Protein AF-A0A935EVP3-F1 (afdb_monomer)

Foldseek 3Di:
DPPVVLVVVVVVLVVVLVCCLPVDPDDPVVNVVVVVVSVVVNVVVVCVVVVVDPDPPPPD

Sequence (60 aa):
MPIITVIVVLVVVGLVLYLVNNYIPMARPVKTVLNVVVVLMLCLWLLNAFGIVNIPIRLR

Radius of gyration: 13.67 Å; Cα contacts (8 Å, |Δi|>4): 14; chains: 1; bounding box: 28×28×30 Å

pLDDT: mean 82.23, std 11.51, range [52.94, 92.88]

Nearest PDB structures (foldseek):
  9brq-assembly1_e  TM=7.050E-01  e=1.683E+00  Mus musculus
  7xmd-assembly1_D  TM=6.577E-01  e=5.545E+00  Escherichia coli
  7oci-assembly1_C  TM=5.794E-01  e=4.820E+00  Saccharomyces cerevisiae S288C
  6wti-assembly1_D  TM=6.652E-01  e=8.447E+00  Escherichia coli

Mean predicted aligned error: 7.67 Å

Structure (mmCIF, N/CA/C/O backbone):
data_AF-A0A935EVP3-F1
#
_entry.id   AF-A0A935EVP3-F1
#
loop_
_atom_site.group_PDB
_atom_site.id
_atom_site.type_symbol
_atom_site.label_atom_id
_atom_site.label_alt_id
_atom_site.label_comp_id
_atom_site.label_asym_id
_atom_site.label_entity_id
_atom_site.label_seq_id
_atom_site.pdbx_PDB_ins_code
_atom_site.Cartn_x
_atom_site.Cartn_y
_atom_site.Cartn_z
_atom_site.occupancy
_atom_site.B_iso_or_equiv
_atom_site.auth_seq_id
_atom_site.auth_comp_id
_atom_site.auth_asym_id
_atom_site.auth_atom_id
_atom_site.pdbx_PDB_model_num
ATOM 1 N N . MET A 1 1 ? -11.740 6.565 12.427 1.00 63.75 1 MET A N 1
ATOM 2 C CA . MET A 1 1 ? -12.321 5.268 11.997 1.00 63.75 1 MET A CA 1
ATOM 3 C C . MET A 1 1 ? -12.072 4.239 13.090 1.00 63.75 1 MET A C 1
ATOM 5 O O . MET A 1 1 ? -11.071 4.402 13.783 1.00 63.75 1 MET A O 1
ATOM 9 N N . PRO A 1 2 ? -12.932 3.221 13.287 1.00 81.44 2 PRO A N 1
ATOM 10 C CA . PRO A 1 2 ? -12.630 2.156 14.242 1.00 81.44 2 PRO A CA 1
ATOM 11 C C . PRO A 1 2 ? -11.301 1.484 13.868 1.00 81.44 2 PRO A C 1
ATOM 13 O O . PRO A 1 2 ? -10.977 1.366 12.685 1.00 81.44 2 PRO A O 1
ATOM 16 N N . ILE A 1 3 ? -10.520 1.064 14.869 1.00 81.12 3 ILE A N 1
ATOM 17 C CA . ILE A 1 3 ? -9.133 0.593 14.678 1.00 81.12 3 ILE A CA 1
ATOM 18 C C . ILE A 1 3 ? -9.050 -0.593 13.704 1.00 81.12 3 ILE A C 1
ATOM 20 O O . ILE A 1 3 ? -8.116 -0.712 12.916 1.00 81.12 3 ILE A O 1
ATOM 24 N N . ILE A 1 4 ? -10.104 -1.410 13.692 1.00 85.56 4 ILE A N 1
ATOM 25 C CA . ILE A 1 4 ? -10.298 -2.540 12.783 1.00 85.56 4 ILE A CA 1
ATOM 26 C C . ILE A 1 4 ? -10.282 -2.082 11.320 1.00 85.56 4 ILE A C 1
ATOM 28 O O . ILE A 1 4 ? -9.631 -2.710 10.492 1.00 85.56 4 ILE A O 1
ATOM 32 N N . THR A 1 5 ? -10.926 -0.961 10.986 1.00 85.12 5 THR A N 1
ATOM 33 C CA . THR A 1 5 ? -10.929 -0.431 9.614 1.00 85.12 5 THR A CA 1
ATOM 34 C C . THR A 1 5 ? -9.532 -0.010 9.170 1.00 85.12 5 THR A C 1
ATOM 36 O O . THR A 1 5 ? -9.169 -0.245 8.024 1.00 85.12 5 THR A O 1
ATOM 39 N N . VAL A 1 6 ? -8.721 0.567 10.063 1.00 86.44 6 VAL A N 1
ATOM 40 C CA . VAL A 1 6 ? -7.346 0.982 9.732 1.00 86.44 6 VAL A CA 1
ATOM 41 C C . VAL A 1 6 ? -6.479 -0.232 9.402 1.00 86.44 6 VAL A C 1
ATOM 43 O O . VAL A 1 6 ? -5.762 -0.221 8.403 1.00 86.44 6 VAL A O 1
ATOM 46 N N . ILE A 1 7 ? -6.602 -1.299 10.195 1.00 88.00 7 ILE A N 1
ATOM 47 C CA . ILE A 1 7 ? -5.901 -2.568 9.966 1.00 88.00 7 ILE A CA 1
ATOM 48 C C . ILE A 1 7 ? -6.324 -3.183 8.629 1.00 88.00 7 ILE A C 1
ATOM 50 O O . ILE A 1 7 ? -5.468 -3.568 7.836 1.00 88.00 7 ILE A O 1
ATOM 54 N N . VAL A 1 8 ? -7.630 -3.231 8.345 1.00 90.75 8 VAL A N 1
ATOM 55 C CA . VAL A 1 8 ? -8.147 -3.762 7.074 1.00 90.75 8 VAL A CA 1
ATOM 56 C C . VAL A 1 8 ? -7.591 -2.976 5.885 1.00 90.75 8 VAL A C 1
ATOM 58 O O . VAL A 1 8 ? -7.120 -3.584 4.928 1.00 90.75 8 VAL A O 1
ATOM 61 N N . VAL A 1 9 ? -7.572 -1.641 5.949 1.00 89.44 9 VAL A N 1
ATOM 62 C CA . VAL A 1 9 ? -7.012 -0.807 4.872 1.00 89.44 9 VAL A CA 1
ATOM 63 C C . VAL A 1 9 ? -5.515 -1.067 4.680 1.00 89.44 9 VAL A C 1
ATOM 65 O O . VAL A 1 9 ? -5.075 -1.226 3.547 1.00 89.44 9 VAL A O 1
ATOM 68 N N . LEU A 1 10 ? -4.737 -1.179 5.760 1.00 90.44 10 LEU A N 1
ATOM 69 C CA . LEU A 1 10 ? -3.311 -1.529 5.700 1.00 90.44 10 LEU A CA 1
ATOM 70 C C . LEU A 1 10 ? -3.071 -2.869 4.994 1.00 90.44 10 LEU A C 1
ATOM 72 O O . LEU A 1 10 ? -2.202 -2.961 4.126 1.00 90.44 10 LEU A O 1
ATOM 76 N N . VAL A 1 11 ? -3.865 -3.889 5.332 1.00 92.19 11 VAL A N 1
ATOM 77 C CA . VAL A 1 11 ? -3.791 -5.212 4.697 1.00 92.19 11 VAL A CA 1
ATOM 78 C C . VAL A 1 11 ? -4.154 -5.127 3.215 1.00 92.19 11 VAL A C 1
ATOM 80 O O . VAL A 1 11 ? -3.426 -5.663 2.383 1.00 92.1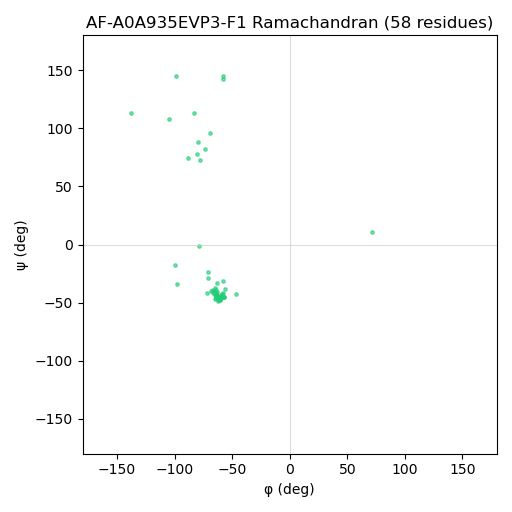9 11 VAL A O 1
ATOM 83 N N . VAL A 1 12 ? -5.236 -4.424 2.868 1.00 92.88 12 VAL A N 1
ATOM 84 C CA . VAL A 1 12 ? -5.679 -4.261 1.474 1.00 92.88 12 VAL A CA 1
ATOM 85 C C . VAL A 1 12 ? -4.624 -3.529 0.647 1.00 92.88 12 VAL A C 1
ATOM 87 O O . VAL A 1 12 ? -4.253 -4.009 -0.422 1.00 92.88 12 VAL A O 1
ATOM 90 N N . VAL A 1 13 ? -4.094 -2.404 1.132 1.00 91.31 13 VAL A N 1
ATOM 91 C CA . VAL A 1 13 ? -3.075 -1.646 0.392 1.00 91.31 13 VAL A CA 1
ATOM 92 C C . VAL A 1 13 ? -1.769 -2.434 0.282 1.00 91.31 13 VAL A C 1
ATOM 94 O O . VAL A 1 13 ? -1.163 -2.455 -0.790 1.00 91.31 13 VAL A O 1
ATOM 97 N N . GLY A 1 14 ? -1.362 -3.138 1.342 1.00 90.44 14 GLY A N 1
ATOM 98 C CA . GLY A 1 14 ? -0.204 -4.033 1.307 1.00 90.44 14 GLY A CA 1
ATOM 99 C C . GLY A 1 14 ? -0.359 -5.150 0.272 1.00 90.44 14 GLY A C 1
ATOM 100 O O . GLY A 1 14 ? 0.561 -5.399 -0.509 1.00 90.44 14 GLY A O 1
ATOM 101 N N . LEU A 1 15 ? -1.541 -5.771 0.203 1.00 92.75 15 LEU A N 1
ATOM 102 C CA . LEU A 1 15 ? -1.857 -6.800 -0.786 1.00 92.75 15 LEU A CA 1
ATOM 103 C C . LEU A 1 15 ? -1.827 -6.236 -2.214 1.00 92.75 15 LEU A C 1
ATOM 105 O O . LEU A 1 15 ? -1.219 -6.838 -3.095 1.00 92.75 15 LEU A O 1
ATOM 109 N N . VAL A 1 16 ? -2.428 -5.065 -2.445 1.00 90.00 16 VAL A N 1
ATOM 110 C CA . VAL A 1 16 ? -2.424 -4.394 -3.757 1.00 90.00 16 VAL A CA 1
ATOM 111 C C . VAL A 1 16 ? -1.001 -4.074 -4.200 1.00 90.00 16 VAL A C 1
ATOM 113 O O . VAL A 1 16 ? -0.628 -4.380 -5.329 1.00 90.00 16 VAL A O 1
ATOM 116 N N . LEU A 1 17 ? -0.178 -3.513 -3.316 1.00 89.31 17 LEU A N 1
ATOM 117 C CA . LEU A 1 17 ? 1.211 -3.188 -3.625 1.00 89.31 17 LEU A CA 1
ATOM 118 C C . LEU A 1 17 ? 2.046 -4.447 -3.913 1.00 89.31 17 LEU A C 1
ATOM 120 O O . LEU A 1 17 ? 2.861 -4.448 -4.838 1.00 89.31 17 LEU A O 1
ATOM 124 N N . TYR A 1 18 ? 1.816 -5.532 -3.169 1.00 89.69 18 TYR A N 1
ATOM 125 C CA . TYR A 1 18 ? 2.437 -6.828 -3.442 1.00 89.69 18 TYR A CA 1
ATOM 126 C C . TYR A 1 18 ? 2.049 -7.362 -4.827 1.00 89.69 18 TYR A C 1
ATOM 128 O O . TYR A 1 18 ? 2.925 -7.731 -5.609 1.00 89.69 18 TYR A O 1
ATOM 136 N N . LEU A 1 19 ? 0.756 -7.340 -5.162 1.00 88.94 19 LEU A N 1
ATOM 137 C CA . LEU A 1 19 ? 0.249 -7.761 -6.469 1.00 88.94 19 LEU A CA 1
ATOM 138 C C . LEU A 1 19 ? 0.853 -6.907 -7.597 1.00 88.94 19 LEU A C 1
ATOM 140 O O . LEU A 1 19 ? 1.384 -7.438 -8.568 1.00 88.94 19 LEU A O 1
ATOM 144 N N . VAL A 1 20 ? 0.861 -5.584 -7.450 1.00 88.75 20 VAL A N 1
ATOM 145 C CA . VAL A 1 20 ? 1.462 -4.666 -8.428 1.00 88.75 20 VAL A CA 1
ATOM 146 C C . VAL A 1 20 ? 2.945 -4.985 -8.651 1.00 88.75 20 VAL A C 1
ATOM 148 O O . VAL A 1 20 ? 3.382 -5.086 -9.794 1.00 88.75 20 VAL A O 1
ATOM 151 N N . ASN A 1 21 ? 3.712 -5.221 -7.583 1.00 87.88 21 ASN A N 1
ATOM 152 C CA . ASN A 1 21 ? 5.135 -5.553 -7.683 1.00 87.88 21 ASN A CA 1
ATOM 153 C C . ASN A 1 21 ? 5.429 -6.954 -8.243 1.00 87.88 21 ASN A C 1
ATOM 155 O O . ASN A 1 21 ? 6.550 -7.177 -8.708 1.00 87.88 21 ASN A O 1
ATOM 159 N N . ASN A 1 22 ? 4.487 -7.896 -8.130 1.00 87.56 22 ASN A N 1
ATOM 160 C CA . ASN A 1 22 ? 4.692 -9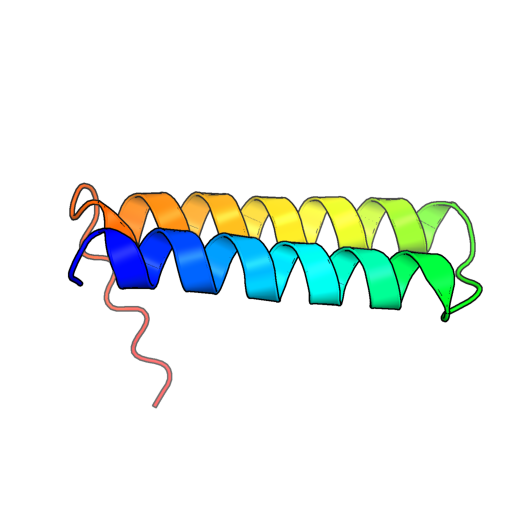.297 -8.501 1.00 87.56 22 ASN A CA 1
ATOM 161 C C . ASN A 1 22 ? 4.161 -9.632 -9.902 1.00 87.56 22 ASN A C 1
ATOM 163 O O . ASN A 1 22 ? 4.751 -10.451 -10.599 1.00 87.56 22 ASN A O 1
ATOM 167 N N . TYR A 1 23 ? 3.066 -8.996 -10.324 1.00 86.6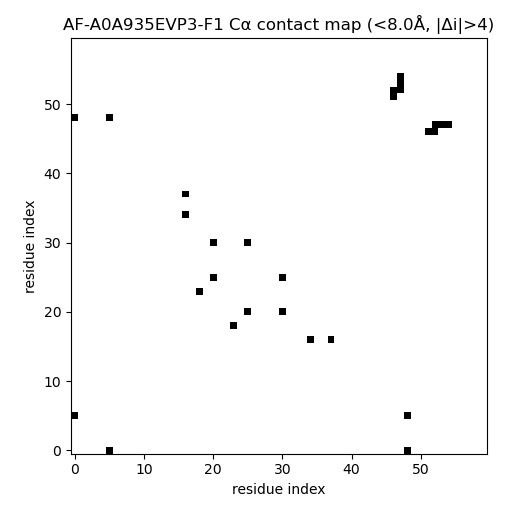2 23 TYR A N 1
ATOM 168 C CA . TYR A 1 23 ? 2.397 -9.295 -11.595 1.00 86.62 23 TYR A CA 1
ATOM 169 C C . TYR A 1 23 ? 2.754 -8.319 -12.717 1.00 86.62 23 TYR A C 1
ATOM 171 O O . TYR A 1 23 ? 2.550 -8.643 -13.885 1.00 86.62 23 TYR A O 1
ATOM 179 N N . ILE A 1 24 ? 3.302 -7.142 -12.396 1.00 84.19 24 ILE A N 1
ATOM 180 C CA . ILE A 1 24 ? 3.723 -6.165 -13.401 1.00 84.19 24 ILE A CA 1
ATOM 181 C C . ILE A 1 24 ? 5.254 -6.197 -13.502 1.00 84.19 24 ILE A C 1
ATOM 183 O O . ILE A 1 24 ? 5.938 -5.719 -12.591 1.00 84.19 24 ILE A O 1
ATOM 187 N N . PRO A 1 25 ? 5.827 -6.742 -14.591 1.00 81.31 25 PRO A N 1
ATOM 188 C CA . PRO A 1 25 ? 7.267 -6.708 -14.805 1.00 81.31 25 PRO A CA 1
ATOM 189 C C . PRO A 1 25 ? 7.707 -5.266 -15.098 1.00 81.31 25 PRO A C 1
ATOM 191 O O . PRO A 1 25 ? 7.621 -4.781 -16.223 1.00 81.31 25 PRO A O 1
ATOM 194 N N . MET A 1 26 ? 8.159 -4.560 -14.059 1.00 85.19 26 MET A N 1
ATOM 195 C CA . MET A 1 26 ? 8.665 -3.189 -14.153 1.00 85.19 26 MET A CA 1
ATOM 196 C C . MET A 1 26 ? 10.193 -3.160 -14.206 1.00 85.19 26 MET A C 1
ATOM 198 O O . MET A 1 26 ? 10.878 -3.923 -13.519 1.00 85.19 26 MET A O 1
ATOM 202 N N . ALA A 1 27 ? 10.743 -2.208 -14.962 1.00 85.38 27 ALA A N 1
ATOM 203 C CA . ALA A 1 27 ? 12.166 -1.896 -14.909 1.00 85.38 27 ALA A CA 1
ATOM 204 C C . ALA A 1 27 ? 12.574 -1.491 -13.478 1.00 85.38 27 ALA A C 1
ATOM 206 O O . ALA A 1 27 ? 11.828 -0.792 -12.784 1.00 85.38 27 ALA A O 1
ATOM 207 N N . ARG A 1 28 ? 13.777 -1.896 -13.040 1.00 85.88 28 ARG A N 1
ATOM 208 C CA . ARG A 1 28 ? 14.281 -1.671 -11.666 1.00 85.88 28 ARG A CA 1
ATOM 209 C C . ARG A 1 28 ? 14.077 -0.235 -11.135 1.00 85.88 28 ARG A C 1
ATOM 211 O O . ARG A 1 28 ? 13.651 -0.120 -9.989 1.00 85.88 28 ARG A O 1
ATOM 218 N N . PRO A 1 29 ? 14.308 0.844 -11.914 1.00 88.00 29 PRO A N 1
ATOM 219 C CA . PRO A 1 29 ? 14.108 2.213 -11.428 1.00 88.00 29 PRO A CA 1
ATOM 220 C C . PRO A 1 29 ? 12.637 2.540 -11.137 1.00 88.00 29 PRO A C 1
ATOM 222 O O . PRO A 1 29 ? 12.327 3.174 -10.132 1.00 88.00 29 PRO A O 1
ATOM 225 N N . VAL A 1 30 ? 11.722 2.063 -11.988 1.00 87.25 30 VAL A N 1
ATOM 226 C CA . VAL A 1 30 ? 10.278 2.329 -11.881 1.00 87.25 30 VAL A CA 1
ATOM 227 C C . VAL A 1 30 ? 9.692 1.638 -10.652 1.00 87.25 30 VAL A C 1
ATOM 229 O O . VAL A 1 30 ? 8.909 2.240 -9.918 1.00 87.25 30 VAL A O 1
ATOM 232 N N . LYS A 1 31 ? 10.141 0.407 -10.370 1.00 85.69 31 LYS A N 1
ATOM 233 C CA . LYS A 1 31 ? 9.740 -0.345 -9.175 1.00 85.69 31 LYS A CA 1
ATOM 234 C C . LYS A 1 31 ? 10.057 0.417 -7.886 1.00 85.69 31 LYS A C 1
ATOM 236 O O . LYS A 1 31 ? 9.218 0.495 -6.991 1.00 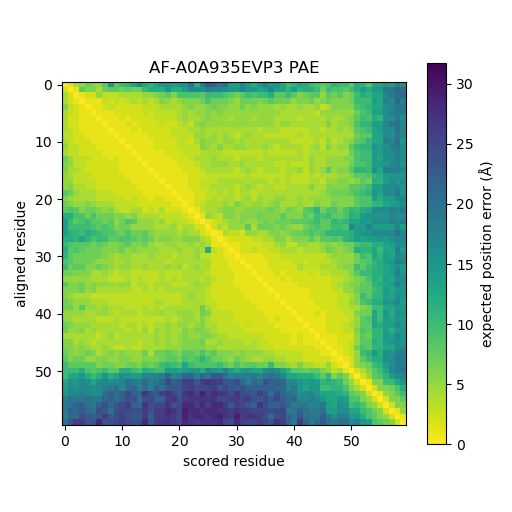85.69 31 LYS A O 1
ATOM 241 N N . THR A 1 32 ? 11.255 0.994 -7.795 1.00 88.06 32 THR A N 1
ATOM 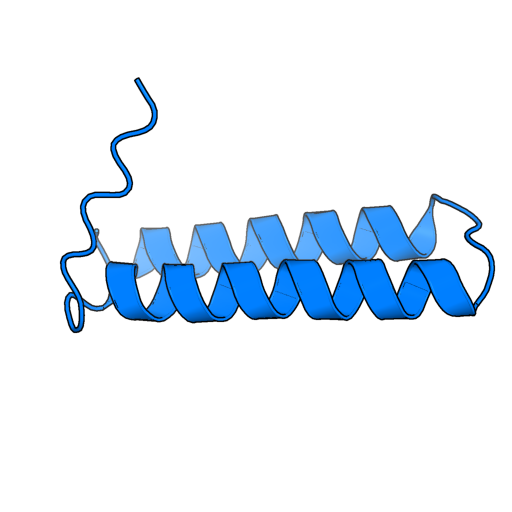242 C CA . THR A 1 32 ? 11.683 1.752 -6.612 1.00 88.06 32 THR A CA 1
ATOM 243 C C . THR A 1 32 ? 10.837 3.005 -6.417 1.00 88.06 32 THR A C 1
ATOM 245 O O . THR A 1 32 ? 10.350 3.232 -5.313 1.00 88.06 32 THR A O 1
ATOM 248 N N . VAL A 1 33 ? 10.608 3.787 -7.479 1.00 89.81 33 VAL A N 1
ATOM 249 C CA . VAL A 1 33 ? 9.797 5.015 -7.399 1.00 89.81 33 VAL A CA 1
ATOM 250 C C . VAL A 1 33 ? 8.367 4.697 -6.968 1.00 89.81 33 VAL A C 1
ATOM 252 O O . VAL A 1 33 ? 7.865 5.323 -6.040 1.00 89.81 33 VAL A O 1
ATOM 255 N N . LEU A 1 34 ? 7.730 3.691 -7.573 1.00 89.06 34 LEU A N 1
ATOM 256 C CA . LEU A 1 34 ? 6.367 3.300 -7.216 1.00 89.06 34 LEU A CA 1
ATOM 257 C C . LEU A 1 34 ? 6.263 2.871 -5.747 1.00 89.06 34 LEU A C 1
ATOM 259 O O . LEU A 1 34 ? 5.372 3.324 -5.032 1.00 89.06 34 LEU A O 1
ATOM 263 N N . ASN A 1 35 ? 7.202 2.048 -5.275 1.00 89.44 35 ASN A N 1
ATOM 264 C CA . ASN A 1 35 ? 7.185 1.572 -3.896 1.00 89.44 35 ASN A CA 1
ATOM 265 C C . ASN A 1 35 ? 7.364 2.727 -2.895 1.00 89.44 35 ASN A C 1
ATOM 267 O O . ASN A 1 35 ? 6.630 2.823 -1.917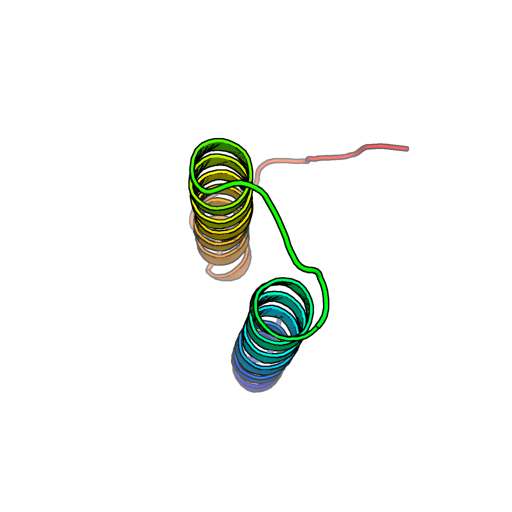 1.00 89.44 35 ASN A O 1
ATOM 271 N N . VAL A 1 36 ? 8.289 3.650 -3.178 1.00 91.75 36 VAL A N 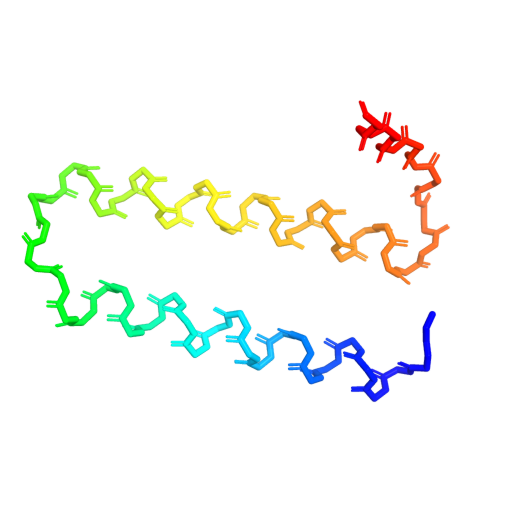1
ATOM 272 C CA . VAL A 1 36 ? 8.523 4.842 -2.347 1.00 91.75 36 VAL A CA 1
ATOM 273 C C . VAL A 1 36 ? 7.295 5.752 -2.322 1.00 91.75 36 VAL A C 1
ATOM 275 O O . VAL A 1 36 ? 6.885 6.188 -1.248 1.00 91.75 36 VAL A O 1
ATOM 278 N N . VAL A 1 37 ? 6.677 6.013 -3.477 1.00 92.00 37 VAL A N 1
ATOM 279 C CA . VAL A 1 37 ? 5.487 6.873 -3.578 1.00 92.00 37 VAL A CA 1
ATOM 280 C C . VAL A 1 37 ? 4.308 6.279 -2.809 1.00 92.00 37 VAL A C 1
ATOM 282 O O . VAL A 1 37 ? 3.661 6.994 -2.044 1.00 92.00 37 VAL A O 1
ATOM 285 N N . VAL A 1 38 ? 4.045 4.977 -2.956 1.00 91.44 38 VAL A N 1
ATOM 286 C CA . VAL A 1 38 ? 2.935 4.332 -2.241 1.00 91.44 38 VAL A CA 1
ATOM 287 C C . VAL A 1 38 ? 3.188 4.309 -0.736 1.00 91.44 38 VAL A C 1
ATOM 289 O O . VAL A 1 38 ? 2.277 4.620 0.026 1.00 91.44 38 VAL A O 1
ATOM 292 N N . VAL A 1 39 ? 4.415 4.017 -0.292 1.00 90.12 39 VAL A N 1
ATOM 293 C CA . VAL A 1 39 ? 4.766 4.055 1.138 1.00 90.12 39 VAL A CA 1
ATOM 294 C C . VAL A 1 39 ? 4.621 5.470 1.709 1.00 90.12 39 VAL A C 1
ATOM 296 O O . VAL A 1 39 ? 4.067 5.626 2.795 1.00 90.12 39 VAL A O 1
ATOM 299 N N . LEU A 1 40 ? 5.036 6.511 0.977 1.00 92.38 40 LEU A N 1
ATOM 300 C CA . LEU A 1 40 ? 4.833 7.909 1.383 1.00 92.38 40 LEU A CA 1
ATOM 301 C C . LEU A 1 40 ? 3.347 8.257 1.526 1.00 92.38 40 LEU A C 1
ATOM 303 O O . LEU A 1 40 ? 2.947 8.822 2.546 1.00 92.38 40 LEU A O 1
ATOM 307 N N . MET A 1 41 ? 2.521 7.881 0.545 1.00 89.31 41 MET A N 1
ATOM 308 C CA . MET A 1 41 ? 1.064 8.038 0.629 1.00 89.31 41 MET A CA 1
ATOM 309 C C . MET A 1 41 ? 0.486 7.300 1.842 1.00 89.31 41 MET A C 1
ATOM 311 O O . MET A 1 41 ? -0.356 7.856 2.547 1.00 89.31 41 MET A O 1
ATOM 315 N N . LEU A 1 42 ? 0.963 6.082 2.119 1.00 90.44 42 LEU A N 1
ATOM 316 C CA . LEU A 1 42 ? 0.512 5.276 3.253 1.00 90.44 42 LEU A CA 1
ATOM 317 C C . LEU A 1 42 ? 0.848 5.937 4.596 1.00 90.44 42 LEU A C 1
ATOM 319 O O . LEU A 1 42 ? -0.001 5.993 5.482 1.00 90.44 42 LEU A O 1
ATOM 323 N N . CYS A 1 43 ? 2.066 6.467 4.739 1.00 88.88 43 CYS A N 1
ATOM 324 C CA . CYS A 1 43 ? 2.511 7.166 5.945 1.00 88.88 43 CYS A CA 1
ATOM 325 C C . CYS A 1 43 ? 1.680 8.426 6.218 1.00 88.88 43 CYS A C 1
ATOM 327 O O . CYS A 1 43 ? 1.245 8.641 7.350 1.00 88.88 43 CYS A O 1
ATOM 329 N N . LEU A 1 44 ? 1.415 9.238 5.188 1.00 86.88 44 LEU A N 1
ATOM 330 C CA . LEU A 1 44 ? 0.570 10.432 5.308 1.00 86.88 44 LEU A CA 1
ATOM 331 C C . LEU A 1 44 ? -0.878 10.072 5.661 1.00 86.88 44 LEU A C 1
ATOM 333 O O . LEU A 1 44 ? -1.490 10.713 6.518 1.00 86.88 44 LEU A O 1
ATOM 337 N N . TRP A 1 45 ? -1.411 9.022 5.035 1.00 85.44 45 TRP A N 1
ATOM 338 C CA . TRP A 1 45 ? -2.751 8.523 5.324 1.00 85.44 45 TRP A CA 1
ATOM 339 C C . 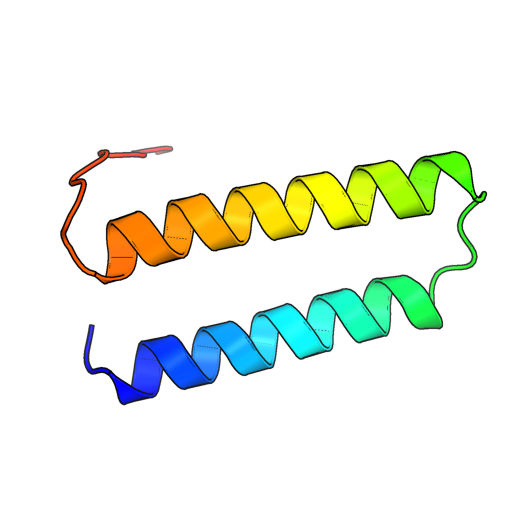TRP A 1 45 ? -2.870 7.998 6.758 1.00 85.44 45 TRP A C 1
ATOM 341 O O . TRP A 1 45 ? -3.840 8.315 7.441 1.00 85.44 45 TRP A O 1
ATOM 351 N N . LEU A 1 46 ? -1.868 7.263 7.252 1.00 83.94 46 LEU A N 1
ATOM 352 C CA . LEU A 1 46 ? -1.842 6.782 8.636 1.00 83.94 46 LEU A CA 1
ATOM 353 C C . LEU A 1 46 ? -1.813 7.940 9.635 1.00 83.94 46 LEU A C 1
ATOM 355 O O . LEU A 1 46 ? -2.598 7.940 10.581 1.00 83.94 46 LEU A O 1
ATOM 359 N N . LEU A 1 47 ? -0.982 8.960 9.402 1.00 83.56 47 LEU A N 1
ATOM 360 C CA . LEU A 1 47 ? -0.937 10.163 10.242 1.00 83.56 47 LEU A CA 1
ATOM 361 C C . LEU A 1 47 ? -2.30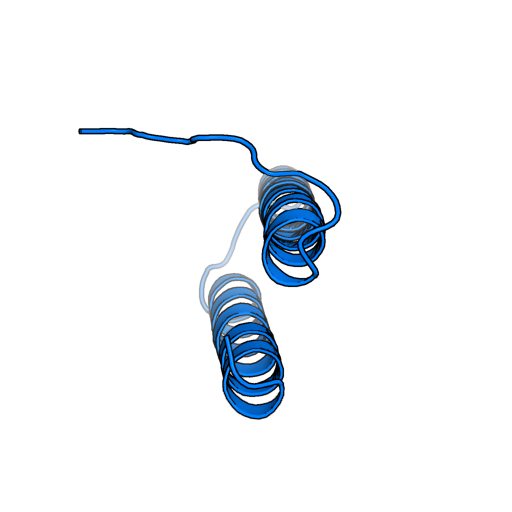8 10.859 10.340 1.00 83.56 47 LEU A C 1
ATOM 363 O O . LEU A 1 47 ? -2.696 11.332 11.411 1.00 83.56 47 LEU A O 1
ATOM 367 N N . ASN A 1 48 ? -3.056 10.888 9.233 1.00 76.62 48 ASN A N 1
ATOM 368 C CA . ASN A 1 48 ? -4.422 11.408 9.188 1.00 76.62 48 ASN A CA 1
ATOM 369 C C . ASN A 1 48 ? -5.423 10.478 9.900 1.00 76.62 48 ASN A C 1
ATOM 371 O O . ASN A 1 48 ? -6.265 10.950 10.663 1.00 76.62 48 ASN A O 1
ATOM 375 N N . ALA A 1 49 ? -5.298 9.158 9.718 1.00 73.00 49 ALA A N 1
ATOM 376 C CA . ALA A 1 49 ? -6.164 8.154 10.338 1.00 73.00 49 ALA A CA 1
ATOM 377 C C . ALA A 1 49 ? -6.061 8.138 11.874 1.00 73.00 49 ALA A C 1
ATOM 379 O O . ALA A 1 49 ? -7.070 7.911 12.547 1.00 73.00 49 ALA A O 1
ATOM 380 N N . PHE A 1 50 ? -4.875 8.423 12.422 1.00 75.69 50 PHE A N 1
ATOM 381 C CA . PHE A 1 50 ? -4.651 8.596 13.862 1.00 75.69 50 PHE A CA 1
ATOM 382 C C . PHE A 1 50 ? -5.099 9.967 14.397 1.00 75.69 50 PHE A C 1
ATOM 384 O O . PHE A 1 50 ? -4.997 10.215 15.595 1.00 75.69 50 PHE A O 1
ATOM 391 N N . GLY A 1 51 ? -5.614 10.860 13.544 1.00 67.69 51 GLY A N 1
ATOM 392 C CA . GLY A 1 51 ? -6.127 12.169 13.955 1.00 67.69 51 GLY A CA 1
ATOM 393 C C . GLY A 1 51 ? -5.049 13.171 14.381 1.00 67.69 51 GLY A C 1
ATOM 394 O O . GLY A 1 51 ? -5.391 14.230 14.898 1.00 67.69 51 GLY A O 1
ATOM 395 N N . ILE A 1 52 ? -3.765 12.866 14.149 1.00 61.75 52 ILE A N 1
ATOM 396 C CA . ILE A 1 52 ? -2.631 13.745 14.487 1.00 61.75 52 ILE A CA 1
ATOM 397 C C . ILE A 1 52 ? -2.599 14.959 13.550 1.00 61.75 52 ILE A C 1
ATOM 399 O O . ILE A 1 52 ? -2.168 16.040 13.945 1.00 61.75 52 ILE A O 1
ATOM 403 N N . VAL A 1 53 ? -3.094 14.807 12.315 1.00 55.16 53 VAL A N 1
ATOM 404 C CA . VAL A 1 53 ? -3.161 15.899 11.343 1.00 55.16 53 VAL A CA 1
ATOM 405 C C . VAL A 1 53 ? -4.496 15.889 10.597 1.00 55.16 53 VAL A C 1
ATOM 407 O O . VAL A 1 53 ? -4.765 15.001 9.787 1.00 55.16 53 VAL A O 1
ATOM 410 N N . ASN A 1 54 ? -5.324 16.914 10.818 1.00 55.38 54 ASN A N 1
ATOM 411 C CA . ASN A 1 54 ? -6.490 17.203 9.985 1.00 55.38 54 ASN A CA 1
ATOM 412 C C . ASN A 1 54 ? -6.013 17.953 8.727 1.00 55.38 54 ASN A C 1
ATOM 414 O O . ASN A 1 54 ? -6.079 19.176 8.673 1.00 55.38 54 ASN A O 1
ATOM 418 N N . ILE A 1 55 ? -5.445 17.239 7.744 1.00 61.12 55 ILE A N 1
ATOM 419 C CA . ILE A 1 55 ? -5.243 17.821 6.409 1.00 61.12 55 ILE A CA 1
ATOM 420 C C . ILE A 1 55 ? -6.566 17.660 5.649 1.00 61.12 55 ILE A C 1
ATOM 422 O O . ILE A 1 55 ? -6.943 16.525 5.340 1.00 61.12 55 ILE A O 1
ATOM 426 N N . PRO A 1 56 ? -7.283 18.747 5.314 1.00 52.94 56 PRO A N 1
ATOM 427 C CA . PRO A 1 56 ? -8.425 18.676 4.419 1.00 52.94 56 PRO A CA 1
ATOM 428 C C . PRO A 1 56 ? -7.919 18.473 2.986 1.00 52.94 56 PRO A C 1
ATOM 430 O O . PRO A 1 56 ? -7.815 19.418 2.208 1.00 52.94 56 PRO A O 1
ATOM 433 N N . ILE A 1 57 ? -7.610 17.232 2.604 1.00 59.62 57 ILE A N 1
ATOM 434 C CA . ILE A 1 57 ? -7.391 16.873 1.194 1.00 59.62 57 ILE A CA 1
ATOM 435 C C . ILE A 1 57 ? -8.775 16.754 0.554 1.00 59.62 57 ILE A C 1
ATOM 437 O O . ILE A 1 57 ? -9.313 15.674 0.322 1.00 59.62 57 ILE A O 1
ATOM 441 N N . ARG A 1 58 ? -9.403 17.911 0.351 1.00 63.06 58 ARG A N 1
ATOM 442 C CA . ARG A 1 58 ? -10.687 18.052 -0.325 1.00 63.06 58 ARG A CA 1
ATOM 443 C C . ARG A 1 58 ? -10.414 18.196 -1.821 1.00 63.06 58 ARG A C 1
ATOM 445 O O . ARG A 1 58 ? -10.502 19.289 -2.365 1.00 63.06 58 ARG A O 1
ATOM 452 N N . LEU A 1 59 ? -10.049 17.093 -2.472 1.00 60.91 59 LEU A N 1
ATOM 453 C CA . LEU A 1 59 ? -10.145 16.981 -3.930 1.00 60.91 59 LEU A CA 1
ATOM 454 C C . LEU A 1 59 ? -11.613 16.676 -4.254 1.00 60.91 59 LEU A C 1
ATOM 456 O O . LEU A 1 59 ? -12.031 15.519 -4.242 1.00 60.91 59 LEU A O 1
ATOM 460 N N . ARG A 1 60 ? -12.402 17.743 -4.413 1.00 55.28 60 ARG A N 1
ATOM 461 C CA . ARG A 1 60 ? -13.678 17.703 -5.133 1.00 55.28 60 ARG A CA 1
ATOM 462 C C . ARG A 1 60 ? -13.399 17.875 -6.620 1.00 55.28 60 ARG A C 1
ATOM 464 O O . ARG A 1 60 ? -12.461 18.641 -6.928 1.00 55.28 60 ARG A O 1
#

Secondary structure (DSSP, 8-state):
--HHHHHHHHHHHHHHHHHHHHHS---HHHHHHHHHHHHHHHHHHHHHHTTS--------

Solvent-accessible surface area (backbone atoms only — not comparable to full-atom values): 3664 Å² total; per-residue (Å²): 118,63,70,66,57,56,52,51,50,52,52,52,52,51,49,51,51,50,47,52,68,71,74,47,95,60,60,72,72,58,50,53,52,53,53,52,52,52,51,52,52,48,53,55,50,48,43,39,66,72,62,80,42,91,72,86,83,76,83,124